Protein AF-A0A4S1ENJ7-F1 (afdb_monomer_lite)

Foldseek 3Di:
DDQWPDAADDCVVCVPPDPVCCLPVPQVVLLVVLLVLLPDPDAFEAETAHEQEQRSLSNRVSGPYYDYDPPYHYYYCQVVVPGGRRNCPVPD

Secondary structure (DSSP, 8-state):
--SEEE--S-HHHHHTS-HHHIIIIIIHHHHHHHHHHTT-SS--EEEESSEEETHHHHHHHHSSEEEE-TT--EE--GGGGT----SSTTT-

Radius of gyration: 13.43 Å; chains: 1; bounding box: 34×22×39 Å

Sequence (92 aa):
EGKGFCAGGDVEAWGAMSAADFQVQWVRYGHRVFDRLARLRQPTIAVLSGHALGGGLELAAACDFRVAETQVKLGFPETSIGVVPGWSGTQR

pLDDT: mean 94.06, std 6.79, range [47.97, 98.62]

Structure (mmCIF, N/CA/C/O backbone):
data_AF-A0A4S1ENJ7-F1
#
_entry.id   AF-A0A4S1ENJ7-F1
#
loop_
_atom_site.group_PDB
_atom_site.id
_atom_site.type_symbol
_atom_site.label_atom_id
_atom_site.label_alt_id
_atom_site.label_comp_id
_atom_site.label_asym_id
_atom_site.label_entity_id
_atom_site.label_seq_id
_atom_site.pdbx_PDB_ins_code
_atom_site.Cartn_x
_atom_site.Cartn_y
_atom_site.Cartn_z
_atom_site.occupancy
_atom_site.B_iso_or_equiv
_atom_site.auth_seq_id
_atom_site.auth_comp_id
_atom_site.auth_asym_id
_atom_site.auth_atom_id
_atom_site.pdbx_PDB_model_num
ATOM 1 N N . GLU A 1 1 ? 5.009 -7.253 18.556 1.00 47.97 1 GLU A N 1
ATOM 2 C CA . GLU A 1 1 ? 4.673 -6.090 17.710 1.00 47.97 1 GLU A CA 1
ATOM 3 C C . GLU A 1 1 ? 5.524 -6.111 16.449 1.00 47.97 1 GLU A C 1
ATOM 5 O O . GLU A 1 1 ? 6.742 -6.237 16.541 1.00 47.97 1 GLU A O 1
ATOM 10 N N . GLY A 1 2 ? 4.887 -6.091 15.277 1.00 60.47 2 GLY A N 1
ATOM 11 C CA . GLY A 1 2 ? 5.577 -6.055 13.987 1.00 60.47 2 GLY A CA 1
ATOM 12 C C . GLY A 1 2 ? 5.835 -4.611 13.564 1.00 60.47 2 GLY A C 1
ATOM 13 O O . GLY A 1 2 ? 4.946 -3.774 13.660 1.00 60.47 2 GLY A O 1
ATOM 14 N N . LYS A 1 3 ? 7.041 -4.298 13.075 1.00 77.94 3 LYS A N 1
ATOM 15 C CA . LYS A 1 3 ? 7.397 -2.928 12.646 1.00 77.94 3 LYS A CA 1
ATOM 16 C C . LYS A 1 3 ? 6.539 -2.413 11.475 1.00 77.94 3 LYS A C 1
ATOM 18 O O . LYS A 1 3 ? 6.422 -1.205 11.291 1.00 77.94 3 LYS A O 1
ATOM 23 N N . GLY A 1 4 ? 5.938 -3.308 10.692 1.00 88.31 4 GLY A N 1
ATOM 24 C CA . GLY A 1 4 ? 5.108 -2.976 9.536 1.00 88.31 4 GLY A CA 1
ATOM 25 C C . GLY A 1 4 ? 3.960 -3.966 9.362 1.00 88.31 4 GLY A C 1
ATOM 26 O O . GLY A 1 4 ? 4.116 -5.143 9.674 1.00 88.31 4 GLY A O 1
ATOM 27 N N . PHE A 1 5 ? 2.827 -3.475 8.861 1.00 95.31 5 PHE A N 1
ATOM 28 C CA . PHE A 1 5 ? 1.750 -4.297 8.310 1.00 95.31 5 PHE A CA 1
ATOM 29 C C . PHE A 1 5 ? 2.124 -4.733 6.890 1.00 95.31 5 PHE A C 1
ATOM 31 O O . PHE A 1 5 ? 2.196 -5.920 6.593 1.00 95.31 5 PHE A O 1
ATOM 38 N N . CYS A 1 6 ? 2.419 -3.760 6.025 1.00 95.00 6 CYS A N 1
ATOM 39 C CA . CYS A 1 6 ? 2.893 -3.989 4.666 1.00 95.00 6 CYS A CA 1
ATOM 40 C C . CYS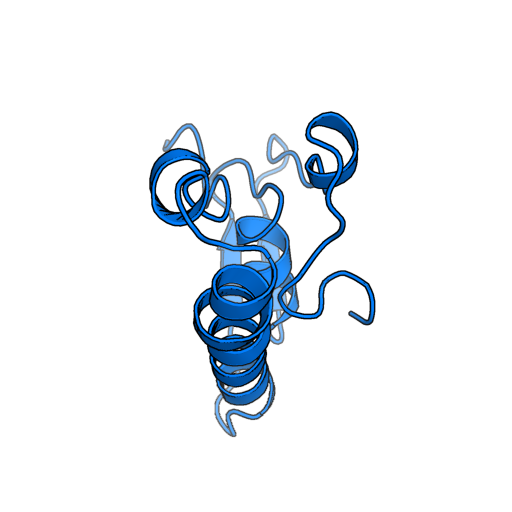 A 1 6 ? 3.568 -2.715 4.140 1.00 95.00 6 CYS A C 1
ATOM 42 O O . CYS A 1 6 ? 2.999 -1.628 4.232 1.00 95.00 6 CYS A O 1
ATOM 44 N N . ALA A 1 7 ? 4.779 -2.848 3.594 1.00 92.12 7 ALA A N 1
ATOM 45 C CA . ALA A 1 7 ? 5.540 -1.730 3.029 1.00 92.12 7 ALA A CA 1
ATOM 46 C C . ALA A 1 7 ? 5.197 -1.434 1.554 1.00 92.12 7 ALA A C 1
ATOM 48 O O . ALA A 1 7 ? 5.689 -0.451 1.007 1.00 92.12 7 ALA A O 1
ATOM 49 N N . GLY A 1 8 ? 4.360 -2.268 0.927 1.00 90.88 8 GLY A N 1
ATOM 50 C CA . GLY A 1 8 ? 3.967 -2.143 -0.473 1.00 90.88 8 GLY A CA 1
ATOM 51 C C . GLY A 1 8 ? 4.723 -3.080 -1.408 1.00 90.88 8 GLY A C 1
ATOM 52 O O . GLY A 1 8 ? 5.245 -4.113 -0.991 1.00 90.88 8 GLY A O 1
ATOM 53 N N . GLY A 1 9 ? 4.699 -2.744 -2.697 1.00 90.94 9 GLY A N 1
ATOM 54 C CA . GLY A 1 9 ? 5.345 -3.529 -3.741 1.00 90.94 9 GLY A CA 1
ATOM 55 C C . GLY A 1 9 ? 6.869 -3.463 -3.663 1.00 90.94 9 GLY A C 1
ATOM 56 O O . GLY A 1 9 ? 7.436 -2.394 -3.453 1.00 90.94 9 GLY A O 1
ATOM 57 N N . ASP A 1 10 ? 7.522 -4.600 -3.876 1.00 91.94 10 ASP A N 1
ATOM 58 C CA . ASP A 1 10 ? 8.981 -4.702 -3.909 1.00 91.94 10 ASP A CA 1
ATOM 59 C C . ASP A 1 10 ? 9.559 -3.964 -5.127 1.00 91.94 10 ASP A C 1
ATOM 61 O O . ASP A 1 10 ? 9.344 -4.379 -6.264 1.00 91.94 10 ASP A O 1
ATOM 65 N N . VAL A 1 11 ? 10.280 -2.865 -4.882 1.00 91.56 11 VAL A N 1
ATOM 66 C CA . VAL A 1 11 ? 10.892 -2.015 -5.918 1.00 91.56 11 VAL A CA 1
ATOM 67 C C . VAL A 1 11 ? 11.936 -2.771 -6.736 1.00 91.56 11 VAL A C 1
ATOM 69 O O . VAL A 1 11 ? 12.043 -2.555 -7.942 1.00 91.56 11 VAL A O 1
ATOM 72 N N . GLU A 1 12 ? 12.676 -3.689 -6.118 1.00 91.88 12 GLU A N 1
A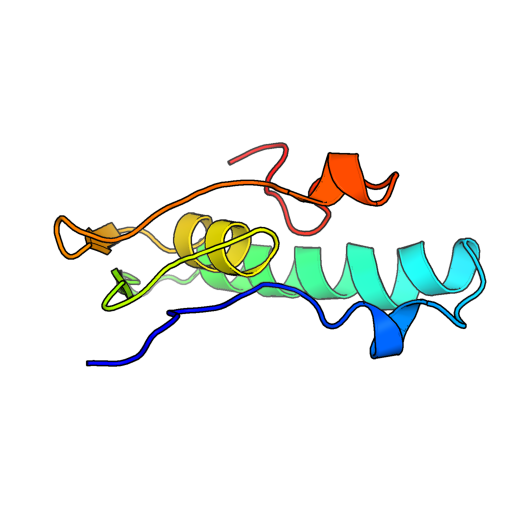TOM 73 C CA . GLU A 1 12 ? 13.703 -4.468 -6.813 1.00 91.88 12 GLU A CA 1
ATOM 74 C C . GLU A 1 12 ? 13.070 -5.454 -7.801 1.00 91.88 12 GLU A C 1
ATOM 76 O O . GLU A 1 12 ? 13.606 -5.680 -8.887 1.00 91.88 12 GLU A O 1
ATOM 81 N N . ALA A 1 13 ? 11.882 -5.973 -7.472 1.00 89.62 13 ALA A N 1
ATOM 82 C CA . ALA A 1 13 ? 11.171 -6.939 -8.302 1.00 89.62 13 ALA A CA 1
ATOM 83 C C . ALA A 1 13 ? 10.709 -6.364 -9.650 1.00 89.62 13 ALA A C 1
ATOM 85 O O . ALA A 1 13 ? 10.669 -7.093 -10.643 1.00 89.62 13 ALA A O 1
ATOM 86 N N . TRP A 1 14 ? 10.364 -5.074 -9.711 1.00 90.00 14 TRP A N 1
ATOM 87 C CA . TRP A 1 14 ? 9.928 -4.425 -10.952 1.00 90.00 14 TRP A CA 1
ATOM 88 C C . TRP 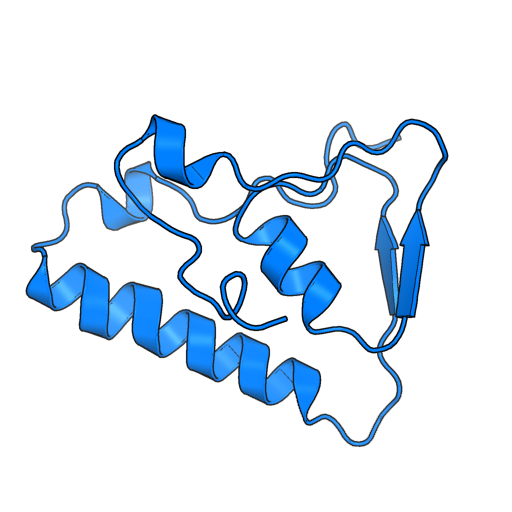A 1 14 ? 10.918 -3.412 -11.525 1.00 90.00 14 TRP A C 1
ATOM 90 O O . TRP A 1 14 ? 10.753 -3.005 -12.674 1.00 90.00 14 TRP A O 1
ATOM 100 N N . GLY A 1 15 ? 11.965 -3.032 -10.790 1.00 90.94 15 GLY A N 1
ATOM 101 C CA . GLY A 1 15 ? 12.931 -2.018 -11.224 1.00 90.94 15 GLY A CA 1
ATOM 102 C C . GLY A 1 15 ? 13.676 -2.354 -12.523 1.00 90.94 15 GLY A C 1
ATOM 103 O O . GLY A 1 15 ? 14.122 -1.449 -13.222 1.00 90.94 15 GLY A O 1
ATOM 104 N N . ALA A 1 16 ? 13.779 -3.639 -12.880 1.00 91.94 16 ALA A N 1
ATOM 105 C CA . ALA A 1 16 ? 14.390 -4.099 -14.131 1.00 91.94 16 ALA A CA 1
ATOM 106 C C . ALA A 1 16 ? 13.391 -4.279 -15.294 1.00 91.94 16 ALA A C 1
ATOM 108 O O . ALA A 1 16 ? 13.794 -4.643 -16.400 1.00 91.94 16 ALA A O 1
ATOM 109 N N . MET A 1 17 ? 12.090 -4.071 -15.066 1.00 95.00 17 MET A N 1
ATOM 110 C CA . MET A 1 17 ? 11.069 -4.241 -16.100 1.00 95.00 17 MET A CA 1
ATOM 111 C C . MET A 1 17 ? 11.091 -3.084 -17.102 1.00 95.00 17 MET A C 1
ATOM 113 O O . MET A 1 17 ? 11.340 -1.930 -16.754 1.00 95.00 17 MET A O 1
ATOM 117 N N . SER A 1 18 ? 10.743 -3.375 -18.358 1.00 96.00 18 SER A N 1
ATOM 118 C CA . SER A 1 18 ? 10.382 -2.315 -19.299 1.00 96.00 18 SER A CA 1
ATOM 119 C C . SER A 1 18 ? 9.119 -1.593 -18.810 1.00 96.00 18 SER A C 1
ATOM 121 O O . SER A 1 18 ? 8.289 -2.178 -18.114 1.00 96.00 18 SER A O 1
ATOM 123 N N . ALA A 1 19 ? 8.909 -0.336 -19.211 1.00 92.88 19 ALA A N 1
ATOM 124 C CA . ALA A 1 19 ? 7.695 0.396 -18.831 1.00 92.88 19 ALA A CA 1
ATOM 125 C C . ALA A 1 19 ? 6.402 -0.315 -19.290 1.00 92.88 19 ALA A C 1
ATOM 127 O O . ALA A 1 19 ? 5.379 -0.267 -18.603 1.00 92.88 19 ALA A O 1
ATOM 128 N N . ALA A 1 20 ? 6.451 -0.999 -20.439 1.00 95.81 20 ALA A N 1
ATOM 129 C CA . ALA A 1 20 ? 5.328 -1.774 -20.957 1.00 95.81 20 ALA A CA 1
ATOM 130 C C . ALA A 1 20 ? 5.039 -3.006 -20.084 1.00 95.81 20 ALA A C 1
ATOM 132 O O . ALA A 1 20 ? 3.883 -3.237 -19.717 1.00 95.81 20 ALA A O 1
ATOM 133 N N . ASP A 1 21 ? 6.080 -3.752 -19.704 1.00 96.12 21 ASP A N 1
ATOM 134 C CA . ASP A 1 21 ? 5.941 -4.926 -18.839 1.00 96.12 21 ASP A CA 1
ATOM 135 C C . ASP A 1 21 ? 5.515 -4.530 -17.429 1.00 96.12 21 ASP A C 1
ATOM 137 O O . ASP A 1 21 ? 4.608 -5.146 -16.876 1.00 96.12 21 ASP A O 1
ATOM 141 N N . PHE A 1 22 ? 6.079 -3.451 -16.881 1.00 94.56 22 PHE A N 1
ATOM 142 C CA . PHE A 1 22 ? 5.670 -2.899 -15.593 1.00 94.56 22 PHE A CA 1
ATOM 143 C C . PHE A 1 22 ? 4.173 -2.575 -15.578 1.00 94.56 22 PHE A C 1
ATOM 145 O O . PHE A 1 22 ? 3.434 -3.014 -14.697 1.00 94.56 22 PHE A O 1
ATOM 152 N N . GLN A 1 23 ? 3.675 -1.874 -16.598 1.00 94.00 23 GLN A N 1
ATOM 153 C CA . GLN A 1 23 ? 2.249 -1.580 -16.682 1.00 94.00 23 GLN A CA 1
ATOM 154 C C . GLN A 1 23 ? 1.408 -2.872 -16.764 1.00 94.00 23 GLN A C 1
ATOM 156 O O . GLN A 1 23 ? 0.464 -3.069 -15.998 1.00 94.00 23 GLN A O 1
ATOM 161 N N . VAL A 1 24 ? 1.724 -3.791 -17.678 1.00 93.94 24 VAL A N 1
ATOM 162 C CA . VAL A 1 24 ? 0.856 -4.959 -17.906 1.00 93.94 24 VAL A CA 1
ATOM 163 C C . VAL A 1 24 ? 0.957 -6.002 -16.789 1.00 93.94 24 VAL A C 1
ATOM 165 O O . VAL A 1 24 ? -0.075 -6.487 -16.322 1.00 93.94 24 VAL A O 1
ATOM 168 N N . GLN A 1 25 ? 2.171 -6.350 -16.370 1.00 94.31 25 GLN A N 1
ATOM 169 C CA . GLN A 1 25 ? 2.441 -7.465 -15.460 1.00 94.31 25 GLN A CA 1
ATOM 170 C C . GLN A 1 25 ? 2.398 -7.057 -13.988 1.00 94.31 25 GLN A C 1
ATOM 172 O O . GLN A 1 25 ? 2.025 -7.878 -13.156 1.00 94.31 25 GLN A O 1
ATOM 177 N N . TRP A 1 26 ? 2.735 -5.808 -13.654 1.00 95.12 26 TRP A N 1
ATOM 178 C CA . TRP A 1 26 ? 2.760 -5.345 -12.264 1.00 95.12 26 TRP A CA 1
ATOM 179 C C . TRP A 1 26 ? 1.505 -4.549 -11.902 1.00 95.12 26 TRP A C 1
ATOM 181 O O . TRP A 1 26 ? 0.729 -4.940 -11.026 1.00 95.12 26 TRP A O 1
ATOM 191 N N . VAL A 1 27 ? 1.263 -3.444 -12.609 1.00 95.56 27 VAL A N 1
ATOM 192 C CA . VAL A 1 27 ? 0.200 -2.487 -12.266 1.00 95.56 27 VAL A CA 1
ATOM 193 C C . VAL A 1 27 ? -1.185 -3.075 -12.552 1.00 95.56 27 VAL A C 1
ATOM 195 O O . VAL A 1 27 ? -1.996 -3.214 -11.637 1.00 95.56 27 VAL A O 1
ATOM 198 N N . ARG A 1 28 ? -1.468 -3.505 -13.792 1.00 95.81 28 ARG A N 1
ATOM 199 C CA . ARG A 1 28 ? -2.788 -4.073 -14.148 1.00 95.81 28 ARG A CA 1
ATOM 200 C C . ARG A 1 28 ? -3.110 -5.358 -13.396 1.00 95.81 28 ARG A C 1
ATOM 202 O O . ARG A 1 28 ? -4.274 -5.587 -13.062 1.00 95.81 28 ARG A O 1
ATOM 209 N N . TYR A 1 29 ? -2.110 -6.207 -13.173 1.00 95.38 29 TYR A N 1
ATOM 210 C CA . TYR A 1 29 ? -2.299 -7.447 -12.429 1.00 95.38 29 TYR A CA 1
ATOM 211 C C . TYR A 1 29 ? -2.656 -7.161 -10.968 1.00 95.38 29 TYR A C 1
ATOM 213 O O . TYR A 1 29 ? -3.713 -7.606 -10.518 1.00 95.38 29 TYR A O 1
ATOM 221 N N . GLY A 1 30 ? -1.842 -6.371 -10.257 1.00 95.69 30 GLY A N 1
ATOM 222 C CA . GLY A 1 30 ? -2.102 -6.036 -8.855 1.00 95.69 30 GLY A CA 1
ATOM 223 C C . GLY A 1 30 ? -3.422 -5.289 -8.672 1.00 95.69 30 GLY A C 1
ATOM 224 O O . GLY A 1 30 ? -4.224 -5.673 -7.822 1.00 95.69 30 GLY A O 1
ATOM 225 N N . HIS A 1 31 ? -3.733 -4.341 -9.564 1.00 96.62 31 HIS A N 1
ATOM 226 C CA . HIS A 1 31 ? -5.024 -3.652 -9.567 1.00 96.62 31 HIS A CA 1
ATOM 227 C C . HIS A 1 31 ? -6.193 -4.644 -9.670 1.00 96.62 31 HIS A C 1
ATOM 229 O O . HIS A 1 31 ? -7.128 -4.587 -8.877 1.00 96.62 31 HIS A O 1
ATOM 235 N N . ARG A 1 32 ? -6.126 -5.622 -10.585 1.00 97.12 32 ARG A N 1
ATOM 236 C CA . ARG A 1 32 ? -7.173 -6.647 -10.728 1.00 97.12 32 ARG A CA 1
ATOM 237 C C . ARG A 1 32 ? -7.317 -7.515 -9.477 1.00 97.12 32 ARG A C 1
ATOM 239 O O . ARG A 1 32 ? -8.428 -7.936 -9.160 1.00 97.12 32 ARG A O 1
ATOM 246 N N . VAL A 1 33 ? -6.217 -7.830 -8.796 1.00 96.69 33 VAL A N 1
ATOM 247 C CA . VAL A 1 33 ? -6.248 -8.611 -7.551 1.00 96.69 33 VAL A CA 1
ATOM 248 C C . VAL A 1 33 ? -6.934 -7.815 -6.442 1.00 96.69 33 VAL A C 1
ATOM 250 O O . VAL A 1 33 ? -7.821 -8.351 -5.778 1.00 96.69 33 VAL A O 1
ATOM 253 N N . PHE A 1 34 ? -6.599 -6.535 -6.280 1.00 97.25 34 PHE A N 1
ATOM 254 C CA . PHE A 1 34 ? -7.181 -5.698 -5.227 1.00 97.25 34 PHE A CA 1
ATOM 255 C C . PHE A 1 34 ? -8.652 -5.385 -5.514 1.00 97.25 34 PHE A C 1
ATOM 257 O O . PHE A 1 34 ? -9.481 -5.419 -4.609 1.00 97.25 34 PHE A O 1
ATOM 264 N N . ASP A 1 35 ? -9.020 -5.225 -6.785 1.00 97.19 35 ASP A N 1
ATOM 265 C CA . ASP A 1 35 ? -10.420 -5.111 -7.194 1.00 97.19 35 ASP A CA 1
ATOM 266 C C . ASP A 1 35 ? -11.237 -6.373 -6.911 1.00 97.19 35 ASP A C 1
ATOM 268 O O . ASP A 1 35 ? -12.426 -6.278 -6.610 1.00 97.19 35 ASP A O 1
ATOM 272 N N . ARG A 1 36 ? -10.631 -7.563 -6.998 1.00 97.94 36 ARG A N 1
ATOM 273 C CA . ARG A 1 36 ? -11.303 -8.806 -6.591 1.00 97.94 36 ARG A CA 1
ATOM 274 C C . ARG A 1 36 ? -11.521 -8.848 -5.086 1.00 97.94 36 ARG A C 1
ATOM 276 O O . ARG A 1 36 ? -12.608 -9.239 -4.673 1.00 97.94 36 ARG A O 1
ATOM 283 N N . LEU A 1 37 ? -10.529 -8.430 -4.297 1.00 97.94 37 LEU A N 1
ATOM 284 C CA . LEU A 1 37 ? -10.651 -8.329 -2.841 1.00 97.94 37 LEU A CA 1
ATOM 285 C C . LEU A 1 37 ? -11.791 -7.375 -2.454 1.00 97.94 37 LEU A C 1
ATOM 287 O O . LEU A 1 37 ? -12.699 -7.774 -1.733 1.00 97.94 37 LEU A O 1
ATOM 291 N N . ALA A 1 38 ? -11.810 -6.177 -3.037 1.00 97.62 38 ALA A N 1
ATOM 292 C CA . ALA A 1 38 ? -12.825 -5.155 -2.775 1.00 97.62 38 ALA A CA 1
ATOM 293 C C . ALA A 1 38 ? -14.242 -5.511 -3.264 1.00 97.62 38 ALA A C 1
ATOM 295 O O . ALA A 1 38 ? -15.195 -4.789 -2.983 1.00 97.62 38 ALA A O 1
ATOM 296 N N . ARG A 1 39 ? -14.396 -6.582 -4.051 1.00 97.62 39 ARG A N 1
ATOM 297 C CA . ARG A 1 39 ? -15.688 -7.073 -4.563 1.00 97.62 39 ARG A CA 1
ATOM 298 C C . ARG A 1 39 ? -16.103 -8.400 -3.934 1.00 97.62 39 ARG A C 1
ATOM 300 O O . ARG A 1 39 ? -17.057 -9.022 -4.412 1.00 97.62 39 ARG A O 1
ATOM 307 N N . LEU A 1 40 ? -15.389 -8.870 -2.911 1.00 98.44 40 LEU A N 1
ATOM 308 C CA . LEU A 1 40 ? -15.806 -10.057 -2.177 1.00 98.44 40 LEU A CA 1
ATOM 309 C C . LEU A 1 40 ? -17.189 -9.845 -1.560 1.00 98.44 40 LEU A C 1
ATOM 311 O O . LEU A 1 40 ? -17.594 -8.741 -1.211 1.00 98.44 40 LEU A O 1
ATOM 315 N N . ARG A 1 41 ? -17.942 -10.940 -1.452 1.00 98.25 41 ARG A N 1
ATOM 316 C CA . ARG A 1 41 ? -19.272 -10.925 -0.824 1.00 98.25 41 ARG A CA 1
ATOM 317 C C . ARG A 1 41 ? -19.181 -11.021 0.695 1.00 98.25 41 ARG A C 1
ATOM 319 O O . ARG A 1 41 ? -20.156 -10.758 1.390 1.00 98.25 41 ARG A O 1
ATOM 326 N N . GLN A 1 42 ? -18.041 -11.491 1.182 1.00 98.38 42 GLN A N 1
ATOM 327 C CA . GLN A 1 42 ? -17.707 -11.618 2.584 1.00 98.38 42 GLN A CA 1
ATOM 328 C C . GLN A 1 42 ? -17.128 -10.293 3.083 1.00 98.38 42 GLN A C 1
ATOM 330 O O . GLN A 1 42 ? -16.326 -9.701 2.362 1.00 98.38 42 GLN A O 1
ATOM 335 N N . PRO A 1 43 ? -17.466 -9.863 4.310 1.00 98.25 43 PRO A N 1
ATOM 336 C CA . PRO A 1 43 ? -16.838 -8.698 4.910 1.00 98.25 43 PRO A CA 1
ATOM 337 C C . PRO A 1 43 ? -15.345 -8.953 5.132 1.00 98.25 43 PRO A C 1
ATOM 339 O O . PRO A 1 43 ? -14.940 -10.016 5.609 1.00 98.25 43 PRO A O 1
ATOM 342 N N . THR A 1 44 ? -14.533 -7.954 4.817 1.00 98.62 44 THR A N 1
ATOM 343 C CA . THR A 1 44 ? -13.074 -7.992 4.909 1.00 98.62 44 THR A CA 1
ATOM 344 C C . THR A 1 44 ? -12.569 -6.956 5.909 1.00 98.62 44 THR A C 1
ATOM 346 O O . THR A 1 44 ? -13.040 -5.819 5.961 1.00 98.62 44 THR A O 1
ATOM 349 N N . ILE A 1 45 ? -11.600 -7.349 6.738 1.00 98.62 45 ILE A N 1
ATOM 350 C CA . ILE A 1 45 ? -11.044 -6.497 7.795 1.00 98.62 45 ILE A CA 1
ATOM 351 C C . ILE A 1 45 ? -9.523 -6.491 7.668 1.00 98.62 45 ILE A C 1
ATOM 353 O O . ILE A 1 45 ? -8.882 -7.534 7.790 1.00 98.62 45 ILE A O 1
ATOM 357 N N . ALA A 1 46 ? -8.942 -5.313 7.454 1.00 98.19 46 ALA A N 1
ATOM 358 C CA . ALA A 1 46 ? -7.506 -5.096 7.570 1.00 98.19 46 ALA A CA 1
ATOM 359 C C . ALA A 1 46 ? -7.158 -4.739 9.023 1.00 98.19 46 ALA A C 1
ATOM 361 O O . ALA A 1 46 ? -7.541 -3.676 9.516 1.00 98.19 46 ALA A O 1
ATOM 362 N N . VAL A 1 47 ? -6.436 -5.630 9.707 1.00 97.50 47 VAL A N 1
ATOM 363 C CA . VAL A 1 47 ? -5.934 -5.405 11.071 1.00 97.50 47 VAL A CA 1
ATOM 364 C C . VAL A 1 47 ? -4.493 -4.905 10.986 1.00 97.50 47 VAL A C 1
ATOM 366 O O . VAL A 1 47 ? -3.574 -5.660 10.676 1.00 97.50 47 VAL A O 1
ATOM 369 N N . LEU A 1 48 ? -4.308 -3.609 11.221 1.00 97.06 48 LEU A N 1
ATOM 370 C CA . LEU A 1 48 ? -3.047 -2.896 11.062 1.00 97.06 48 LEU A CA 1
ATOM 371 C C . LEU A 1 48 ? -2.339 -2.809 12.421 1.00 97.06 48 LEU A C 1
ATOM 373 O O . LEU A 1 48 ? -2.569 -1.882 13.195 1.00 97.06 48 LEU A O 1
ATOM 377 N N . SER A 1 49 ? -1.463 -3.773 12.704 1.00 93.88 49 SER A N 1
ATOM 378 C CA . SER A 1 49 ? -0.586 -3.775 13.891 1.00 93.88 49 SER A CA 1
ATOM 379 C C . SER A 1 49 ? 0.791 -3.139 13.624 1.00 93.88 49 SER A C 1
ATOM 381 O O . SER A 1 49 ? 1.747 -3.352 14.363 1.00 93.88 49 SER A O 1
ATOM 383 N N . GLY A 1 50 ? 0.943 -2.454 12.489 1.00 95.06 50 GLY A N 1
ATOM 384 C CA . GLY A 1 50 ? 2.195 -1.878 12.005 1.00 95.06 50 GLY A CA 1
ATOM 385 C C . GLY A 1 50 ? 1.944 -0.974 10.798 1.00 95.06 50 GLY A C 1
ATOM 386 O O . GLY A 1 50 ? 0.837 -0.934 10.267 1.00 95.06 50 GLY A O 1
ATOM 387 N N . HIS A 1 51 ? 2.955 -0.219 10.364 1.00 95.81 51 HIS A N 1
ATOM 388 C CA . HIS A 1 51 ? 2.805 0.764 9.282 1.00 95.81 51 HIS A CA 1
ATOM 389 C C . HIS A 1 51 ? 2.318 0.132 7.965 1.00 95.81 51 HIS A C 1
ATOM 391 O O . HIS A 1 51 ? 2.787 -0.944 7.585 1.00 95.81 51 HIS A O 1
ATOM 397 N N . ALA A 1 52 ? 1.400 0.812 7.275 1.00 96.94 52 ALA A N 1
ATOM 398 C CA . ALA A 1 52 ? 0.889 0.412 5.965 1.00 96.94 52 ALA A CA 1
ATOM 399 C C . ALA A 1 52 ? 1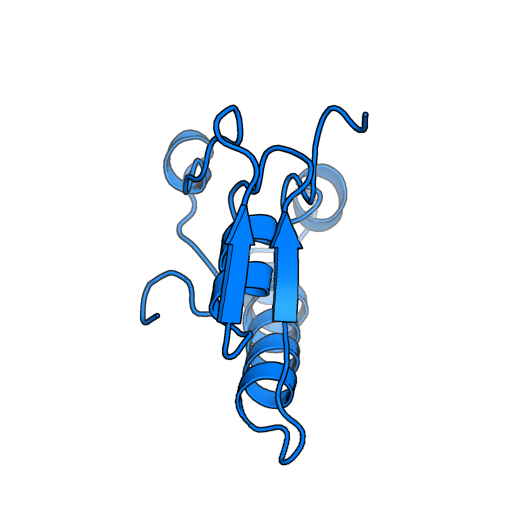.242 1.498 4.945 1.00 96.94 52 ALA A C 1
ATOM 401 O O . ALA A 1 52 ? 0.712 2.608 5.001 1.00 96.94 52 ALA A O 1
ATOM 402 N N . LEU A 1 53 ? 2.178 1.192 4.051 1.00 95.44 53 LEU A N 1
ATOM 403 C CA . LEU A 1 53 ? 2.743 2.153 3.107 1.00 95.44 53 LEU A CA 1
ATOM 404 C C . LEU A 1 53 ? 2.548 1.673 1.672 1.00 95.44 53 LEU A C 1
ATOM 406 O O . LEU A 1 53 ? 2.608 0.474 1.399 1.00 95.44 53 LEU A O 1
ATOM 410 N N . GLY A 1 54 ? 2.312 2.621 0.772 1.00 95.81 54 GLY A N 1
ATOM 411 C CA . GLY A 1 54 ? 2.147 2.391 -0.657 1.00 95.81 54 GLY A CA 1
ATOM 412 C C . GLY A 1 54 ? 1.131 1.296 -0.971 1.00 95.81 54 GLY A C 1
ATOM 413 O O . GLY A 1 54 ? 0.021 1.306 -0.436 1.00 95.81 54 GLY A O 1
ATOM 414 N N . GLY A 1 55 ? 1.546 0.272 -1.722 1.00 96.38 55 GLY A N 1
ATOM 415 C CA . GLY A 1 55 ? 0.726 -0.914 -1.999 1.00 96.38 55 GLY A CA 1
ATOM 416 C C . GLY A 1 55 ? 0.145 -1.622 -0.760 1.00 96.38 55 GLY A C 1
ATOM 417 O O . GLY A 1 55 ? -0.894 -2.272 -0.848 1.00 96.38 55 GLY A O 1
ATOM 418 N N . GLY A 1 56 ? 0.760 -1.475 0.419 1.00 96.81 56 GLY A N 1
ATOM 419 C CA . GLY A 1 56 ? 0.222 -1.981 1.681 1.00 96.81 56 GLY A CA 1
ATOM 420 C C . GLY A 1 56 ? -0.985 -1.189 2.181 1.00 96.81 56 GLY A C 1
ATOM 421 O O . GLY A 1 56 ? -1.924 -1.771 2.727 1.00 96.81 56 GLY A O 1
ATOM 422 N N . LEU A 1 57 ? -0.990 0.128 1.956 1.00 97.38 57 LEU A N 1
ATOM 423 C CA . LEU A 1 57 ? -2.161 0.970 2.186 1.00 97.38 57 LEU A CA 1
ATOM 424 C C . LEU A 1 57 ? -3.233 0.719 1.120 1.00 97.38 57 LEU A C 1
ATOM 426 O O . LEU A 1 57 ? -4.403 0.633 1.474 1.00 97.38 57 LEU A O 1
ATOM 430 N N . GLU A 1 58 ? -2.853 0.518 -0.147 1.00 97.94 58 GLU A N 1
ATOM 431 C CA . GLU A 1 58 ? -3.794 0.126 -1.212 1.00 97.94 58 GLU A CA 1
ATOM 432 C C . GLU A 1 58 ? -4.508 -1.197 -0.874 1.00 97.94 58 GLU A C 1
ATOM 434 O O . GLU A 1 58 ? -5.724 -1.310 -1.028 1.00 97.94 58 GLU A O 1
ATOM 439 N N . LEU A 1 59 ? -3.779 -2.173 -0.318 1.00 97.56 59 LEU A N 1
ATOM 440 C CA . LEU A 1 59 ? -4.346 -3.437 0.154 1.00 97.56 59 LEU A CA 1
ATOM 441 C C . LEU A 1 59 ? -5.335 -3.219 1.306 1.00 97.56 59 LEU A C 1
ATOM 443 O O . LEU A 1 59 ? -6.443 -3.751 1.288 1.00 97.56 59 LEU A O 1
ATOM 447 N N . ALA A 1 60 ? -4.955 -2.421 2.306 1.00 97.94 60 ALA A N 1
ATOM 448 C CA . ALA A 1 60 ? -5.829 -2.107 3.434 1.00 97.94 60 ALA A CA 1
ATOM 449 C C . ALA A 1 60 ? -7.078 -1.310 3.005 1.00 97.94 60 ALA A C 1
ATOM 451 O O . ALA A 1 60 ? -8.158 -1.488 3.575 1.00 97.94 60 ALA A O 1
ATOM 452 N N . ALA A 1 61 ? -6.947 -0.441 2.001 1.00 97.19 61 ALA A N 1
ATOM 453 C CA . ALA A 1 61 ? -8.039 0.337 1.417 1.00 97.19 61 ALA A CA 1
ATOM 454 C C . ALA A 1 61 ? -9.002 -0.525 0.584 1.00 97.19 61 ALA A C 1
ATOM 456 O O . ALA A 1 61 ? -10.175 -0.183 0.463 1.00 97.19 61 ALA A O 1
ATOM 457 N N . ALA A 1 62 ? -8.538 -1.658 0.049 1.00 98.00 62 ALA A N 1
ATOM 458 C CA . ALA A 1 62 ? -9.391 -2.621 -0.641 1.00 98.00 62 ALA A CA 1
ATOM 459 C C . ALA A 1 62 ? -10.288 -3.441 0.308 1.00 98.00 62 ALA A C 1
ATOM 461 O O . ALA A 1 62 ? -11.265 -4.018 -0.160 1.00 98.00 62 ALA A O 1
ATOM 462 N N . CYS A 1 63 ? -9.993 -3.493 1.614 1.00 98.31 63 CYS A N 1
ATOM 463 C CA . CYS A 1 63 ? -10.876 -4.124 2.602 1.00 98.31 63 CYS A CA 1
ATOM 464 C C . CYS A 1 63 ? -12.111 -3.256 2.928 1.00 98.31 63 CYS A C 1
ATOM 466 O O . CYS A 1 63 ? -12.124 -2.054 2.673 1.00 98.31 63 CYS A O 1
ATOM 468 N N . ASP A 1 64 ? -13.131 -3.816 3.578 1.00 98.31 64 ASP A N 1
ATOM 469 C CA . ASP A 1 64 ? -14.312 -3.059 4.022 1.00 98.31 64 ASP A CA 1
ATOM 470 C C . ASP A 1 64 ? -14.003 -2.227 5.268 1.00 98.31 64 ASP A C 1
ATOM 472 O O . ASP A 1 64 ? -14.298 -1.031 5.326 1.00 98.31 64 ASP A O 1
ATOM 476 N N . PHE A 1 65 ? -13.334 -2.841 6.247 1.00 98.38 65 PHE A N 1
ATOM 477 C CA . PHE A 1 65 ? -12.961 -2.211 7.510 1.00 98.38 65 PHE A CA 1
ATOM 478 C C . PHE A 1 65 ? -11.448 -2.178 7.699 1.00 98.38 65 PHE A C 1
ATOM 480 O O . PHE A 1 65 ? -10.722 -3.084 7.289 1.00 98.38 65 PHE A O 1
ATOM 487 N N . ARG A 1 66 ? -10.979 -1.139 8.391 1.00 97.81 66 ARG A N 1
ATOM 488 C CA . ARG A 1 66 ? -9.593 -0.991 8.842 1.00 97.81 66 ARG A CA 1
ATOM 489 C C . ARG A 1 66 ? -9.598 -0.746 10.341 1.00 97.81 66 ARG A C 1
ATOM 491 O O . ARG A 1 66 ? -10.276 0.165 10.809 1.00 97.81 66 ARG A O 1
ATOM 498 N N . VAL A 1 67 ? -8.837 -1.549 11.073 1.00 97.94 67 VAL A N 1
ATOM 499 C CA . VAL A 1 67 ? -8.612 -1.385 12.512 1.00 97.94 67 VAL A CA 1
ATOM 500 C C . VAL A 1 67 ? -7.119 -1.206 12.706 1.00 97.94 67 VAL A C 1
ATOM 502 O O . VAL A 1 67 ? -6.353 -2.078 12.311 1.00 97.94 67 VAL A O 1
ATOM 505 N N . ALA A 1 68 ? -6.707 -0.073 13.265 1.00 96.94 68 ALA A N 1
ATOM 506 C CA . ALA A 1 68 ? -5.302 0.286 13.391 1.00 96.94 68 ALA A CA 1
ATOM 507 C C . ALA A 1 68 ? -4.929 0.579 14.839 1.00 96.94 68 ALA A C 1
ATOM 509 O O . ALA A 1 68 ? -5.691 1.217 15.568 1.00 96.94 68 ALA A O 1
ATOM 510 N N . GLU A 1 69 ? -3.734 0.147 15.230 1.00 96.00 69 GLU A N 1
ATOM 511 C CA . GLU A 1 69 ? -3.105 0.613 16.463 1.00 96.00 69 GLU A CA 1
ATOM 512 C C . GLU A 1 69 ? -2.691 2.092 16.316 1.00 96.00 69 GLU A C 1
ATOM 514 O O . GLU A 1 69 ? -2.434 2.582 15.212 1.00 96.00 69 GLU A O 1
ATOM 519 N N . THR A 1 70 ? -2.642 2.841 17.420 1.00 95.69 70 THR A N 1
ATOM 520 C CA . THR A 1 70 ? -2.483 4.310 17.396 1.00 95.69 70 THR A CA 1
ATOM 521 C C . THR A 1 70 ? -1.150 4.782 16.817 1.00 95.69 70 THR A C 1
ATOM 523 O O . THR A 1 70 ? -1.065 5.892 16.297 1.00 95.69 70 THR A O 1
ATOM 526 N N . GLN A 1 71 ? -0.108 3.954 16.878 1.00 94.75 71 GLN A N 1
ATOM 527 C CA . GLN A 1 71 ? 1.220 4.250 16.343 1.00 94.75 71 GLN A CA 1
ATOM 528 C C . GLN A 1 71 ? 1.356 3.973 14.839 1.00 94.75 71 GLN A C 1
ATOM 530 O O . GLN A 1 71 ? 2.408 4.254 14.259 1.00 94.75 71 GLN A O 1
ATOM 535 N N . VAL A 1 72 ? 0.344 3.384 14.194 1.00 95.94 72 VAL A N 1
ATOM 536 C CA . VAL A 1 72 ? 0.404 3.048 12.770 1.00 95.94 72 VAL A CA 1
ATOM 537 C C . VAL A 1 72 ? 0.492 4.313 11.923 1.00 95.94 72 VAL A C 1
ATOM 539 O O . VAL A 1 72 ? -0.333 5.217 12.016 1.00 95.94 72 VAL A O 1
ATOM 542 N N . LYS A 1 73 ? 1.483 4.345 11.031 1.00 95.12 73 LYS A N 1
ATOM 543 C CA . LYS A 1 73 ? 1.599 5.340 9.971 1.00 95.12 73 LYS A CA 1
ATOM 544 C C . LYS A 1 73 ? 1.042 4.766 8.679 1.00 95.12 73 LYS A C 1
ATOM 546 O O . LYS A 1 73 ? 1.358 3.631 8.313 1.00 95.12 73 LYS A O 1
ATOM 551 N N . LEU A 1 74 ? 0.239 5.581 8.011 1.00 96.25 74 LEU A N 1
ATOM 552 C CA . LEU A 1 74 ? -0.349 5.312 6.707 1.00 96.25 74 LEU A CA 1
ATOM 553 C C . LEU A 1 74 ? 0.193 6.344 5.720 1.00 96.25 74 LEU A C 1
ATOM 555 O O . LEU A 1 74 ? 0.314 7.518 6.074 1.00 96.25 74 LEU A O 1
ATOM 559 N N . GLY A 1 75 ? 0.508 5.935 4.497 1.00 95.19 75 GLY A N 1
ATOM 560 C CA . GLY A 1 75 ? 0.879 6.896 3.464 1.00 95.19 75 GLY A CA 1
ATOM 561 C C . GLY A 1 75 ? 1.243 6.273 2.126 1.00 95.19 75 GLY A C 1
ATOM 562 O O . GLY A 1 75 ? 1.534 5.083 2.040 1.00 95.19 75 GLY A O 1
ATOM 563 N N . PHE A 1 76 ? 1.263 7.121 1.101 1.00 95.62 76 PHE A N 1
ATOM 564 C CA . PHE A 1 76 ? 1.660 6.788 -0.266 1.00 95.62 76 PHE A CA 1
ATOM 565 C C . PHE A 1 76 ? 3.022 7.424 -0.587 1.00 95.62 76 PHE A C 1
ATOM 567 O O . PHE A 1 76 ? 3.072 8.604 -0.944 1.00 95.62 76 PHE A O 1
ATOM 574 N N . PRO A 1 77 ? 4.147 6.706 -0.395 1.00 94.25 77 PRO 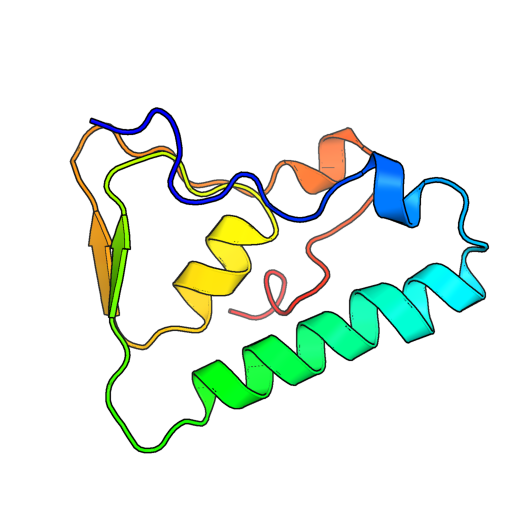A N 1
ATOM 575 C CA . PRO A 1 77 ? 5.480 7.226 -0.686 1.00 94.25 77 PRO A CA 1
ATOM 576 C C . PRO A 1 77 ? 5.871 7.124 -2.171 1.00 94.25 77 PRO A C 1
ATOM 578 O O . PRO A 1 77 ? 6.963 7.558 -2.526 1.00 94.25 77 PRO A O 1
ATOM 581 N N . GLU A 1 78 ? 5.032 6.563 -3.045 1.00 94.38 78 GLU A N 1
ATOM 582 C CA . GLU A 1 78 ? 5.327 6.259 -4.455 1.0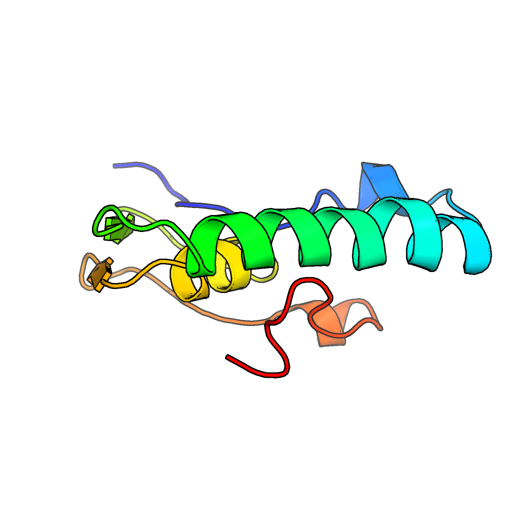0 94.38 78 GLU A CA 1
ATOM 583 C C . GLU A 1 78 ? 5.902 7.446 -5.241 1.00 94.38 78 GLU A C 1
ATOM 585 O O . GLU A 1 78 ? 6.813 7.281 -6.055 1.00 94.38 78 GLU A O 1
ATOM 590 N N . THR A 1 79 ? 5.433 8.662 -4.958 1.00 93.38 79 THR A N 1
ATOM 591 C CA . THR A 1 79 ? 5.902 9.873 -5.646 1.00 93.38 79 THR A CA 1
ATOM 592 C C . THR A 1 79 ? 7.375 10.172 -5.376 1.00 93.38 79 THR A C 1
ATOM 594 O O . THR A 1 79 ? 8.040 10.756 -6.229 1.00 93.38 79 THR A O 1
ATOM 597 N N . SER A 1 80 ? 7.923 9.717 -4.242 1.00 92.62 80 SER A N 1
ATOM 598 C CA . SER A 1 80 ? 9.348 9.871 -3.915 1.00 92.62 80 SER A CA 1
ATOM 599 C C . SER A 1 80 ? 10.274 9.056 -4.823 1.00 92.62 80 SER A C 1
ATOM 601 O O . SER A 1 80 ? 11.440 9.411 -4.972 1.00 92.62 80 SER A O 1
ATOM 603 N N . ILE A 1 81 ? 9.750 8.008 -5.467 1.00 91.19 81 ILE A N 1
ATOM 604 C CA . ILE A 1 81 ? 10.479 7.159 -6.419 1.00 91.19 81 ILE A CA 1
ATOM 605 C C . ILE A 1 81 ? 9.993 7.358 -7.865 1.00 91.19 81 ILE A C 1
ATOM 607 O O . ILE A 1 81 ? 10.277 6.544 -8.738 1.00 91.19 81 ILE A O 1
ATOM 611 N N . GLY A 1 82 ? 9.263 8.448 -8.130 1.00 90.38 82 GLY A N 1
ATOM 612 C CA . GLY A 1 82 ? 8.830 8.827 -9.477 1.00 90.38 82 GLY A CA 1
ATOM 613 C C . GLY A 1 82 ? 7.645 8.031 -10.027 1.00 90.38 82 GLY A C 1
ATOM 614 O O . GLY A 1 82 ? 7.411 8.060 -11.234 1.00 90.38 82 GLY A O 1
ATOM 615 N N . VAL A 1 83 ? 6.886 7.340 -9.171 1.00 91.00 83 VAL A N 1
ATOM 616 C CA . VAL A 1 83 ? 5.663 6.622 -9.566 1.00 91.00 83 VAL A CA 1
ATOM 617 C C . VAL A 1 83 ? 4.447 7.134 -8.788 1.00 91.00 83 VAL A C 1
ATOM 619 O O . VAL A 1 83 ? 4.546 8.022 -7.944 1.00 91.00 83 VAL A O 1
ATOM 622 N N . VAL A 1 84 ? 3.266 6.613 -9.104 1.00 93.69 84 VAL A N 1
ATOM 623 C CA . VAL A 1 84 ? 2.007 6.909 -8.401 1.00 93.69 84 VAL A CA 1
ATOM 624 C C . VAL A 1 84 ? 1.390 5.599 -7.899 1.00 93.69 84 VAL A C 1
ATOM 626 O O . VAL A 1 84 ? 1.760 4.545 -8.425 1.00 93.69 84 VAL A O 1
ATOM 629 N N . PRO A 1 85 ? 0.450 5.632 -6.934 1.00 95.19 85 PRO A N 1
ATOM 630 C CA . PRO A 1 85 ? -0.247 4.427 -6.483 1.00 95.19 85 PRO A CA 1
ATOM 631 C C . PRO A 1 85 ? -0.879 3.666 -7.660 1.00 95.19 85 PRO A C 1
ATOM 633 O O . PRO A 1 85 ? -1.613 4.242 -8.471 1.00 95.19 85 PRO A O 1
ATOM 636 N N . GLY A 1 86 ? -0.531 2.385 -7.793 1.00 94.44 86 GLY A N 1
ATOM 637 C CA . GLY A 1 86 ? -0.795 1.585 -8.993 1.00 94.44 86 GLY A CA 1
ATOM 638 C C . GLY A 1 86 ? -1.929 0.570 -8.849 1.00 94.44 86 GLY A C 1
ATOM 639 O O . GLY A 1 86 ? -2.450 0.078 -9.851 1.00 94.44 86 GLY A O 1
ATOM 640 N N . TRP A 1 87 ? -2.342 0.253 -7.626 1.00 96.25 87 TRP A N 1
ATOM 641 C CA . TRP A 1 87 ? -3.306 -0.795 -7.302 1.00 96.25 87 TRP A CA 1
ATOM 642 C C . TRP A 1 87 ? -4.565 -0.211 -6.639 1.00 96.25 87 TRP A C 1
ATOM 644 O O . TRP A 1 87 ? -4.994 -0.644 -5.575 1.00 96.25 87 TRP A O 1
ATOM 654 N N . SER A 1 88 ? -5.183 0.760 -7.325 1.00 91.56 88 SER A N 1
ATOM 655 C CA . SER A 1 88 ? -6.381 1.533 -6.928 1.00 91.56 88 SER A CA 1
ATOM 656 C C . SER A 1 88 ? -6.186 2.673 -5.920 1.00 91.56 88 SER A C 1
ATOM 658 O O . SER A 1 88 ? -7.162 3.367 -5.643 1.00 91.56 88 SER A O 1
ATOM 660 N N . GLY A 1 89 ? -4.986 2.940 -5.404 1.00 91.00 89 GLY A N 1
ATOM 661 C CA . GLY A 1 89 ? -4.755 3.990 -4.400 1.00 91.00 89 GLY A CA 1
ATOM 662 C C . GLY A 1 89 ? -5.047 5.416 -4.876 1.00 91.00 89 GLY A C 1
ATOM 663 O O . GLY A 1 89 ? -5.236 6.311 -4.067 1.00 91.00 89 GLY A O 1
ATOM 664 N N . THR A 1 90 ? -5.137 5.645 -6.189 1.00 93.50 90 THR A N 1
ATOM 665 C CA . THR A 1 90 ? -5.585 6.933 -6.749 1.00 93.50 90 THR A CA 1
ATOM 666 C C . THR A 1 90 ? -7.106 7.111 -6.746 1.00 93.50 90 THR A C 1
ATOM 668 O O . THR A 1 90 ? -7.580 8.201 -7.050 1.00 93.50 90 THR A O 1
ATOM 671 N N . GLN A 1 91 ? -7.869 6.049 -6.468 1.00 93.25 91 GLN A N 1
ATOM 672 C CA . GLN A 1 91 ? -9.332 6.023 -6.588 1.00 93.25 91 GLN A CA 1
ATOM 673 C C . GLN A 1 91 ? -10.057 5.732 -5.268 1.00 93.25 91 GLN A C 1
ATOM 675 O O . GLN A 1 91 ? -11.229 6.083 -5.148 1.00 93.25 91 GLN A O 1
ATOM 680 N N . ARG A 1 92 ? -9.409 5.033 -4.329 1.00 87.19 92 ARG A N 1
ATOM 681 C CA . ARG A 1 92 ? -10.002 4.569 -3.064 1.00 87.19 92 ARG A CA 1
ATOM 682 C C . ARG A 1 92 ? -9.617 5.449 -1.885 1.00 87.19 92 ARG A C 1
ATOM 684 O O . ARG A 1 92 ? -8.501 6.008 -1.911 1.00 87.19 92 ARG A O 1
#